Protein AF-A0A194X998-F1 (afdb_monomer_lite)

pLDDT: mean 70.49, std 8.4, range [51.09, 85.38]

Sequence (119 aa):
MIIGFGLLTLLNASSSTGAWMVYQSMIAAGSSTILSSILPAIQTSLSDEDPAASTALFAFIRSFGAIWGIAIPVAVFNNQFHRLLYLIQGPAEGPPWRMDKHMIMLRAYLLTHFGNLRS

Organism: Mollisia scopiformis (NCBI:txid149040)

Secondary structure (DSSP, 8-state):
-HHHHHHHTT--TT--HHHHHHHHHHHHHHHHHHHHHHHHHHHHH-TTS-HHHHHHHHHHHHHHHHHHHHHHHHHHHHHHHHHHHHHHTS-----TT---HHHHHHHHHHHHHHGGG--

Structure (mmCIF, N/CA/C/O backbone):
data_AF-A0A194X998-F1
#
_entry.id   AF-A0A194X998-F1
#
loop_
_atom_site.group_PDB
_atom_site.id
_atom_site.type_symbol
_atom_site.label_atom_id
_atom_site.label_alt_id
_atom_site.label_comp_id
_atom_site.label_asym_id
_atom_site.label_entity_id
_atom_site.label_seq_id
_atom_site.pdbx_PDB_ins_code
_atom_site.Cartn_x
_atom_site.Cartn_y
_atom_site.Cartn_z
_atom_site.occupancy
_atom_site.B_iso_or_equiv
_atom_site.auth_seq_id
_atom_site.auth_comp_id
_atom_site.auth_asym_id
_atom_site.auth_atom_id
_atom_site.pdbx_PDB_model_num
ATOM 1 N N . MET A 1 1 ? 3.897 6.509 6.608 1.00 61.16 1 MET A N 1
ATOM 2 C CA . MET A 1 1 ? 3.562 7.872 6.133 1.00 61.16 1 MET A CA 1
ATOM 3 C C . MET A 1 1 ? 4.796 8.753 5.902 1.00 61.16 1 MET A C 1
ATOM 5 O O . MET A 1 1 ? 4.970 9.197 4.779 1.00 61.16 1 MET A O 1
ATOM 9 N N . ILE A 1 2 ? 5.679 8.965 6.893 1.00 69.19 2 ILE A N 1
ATOM 10 C CA . ILE A 1 2 ? 6.831 9.900 6.791 1.00 69.1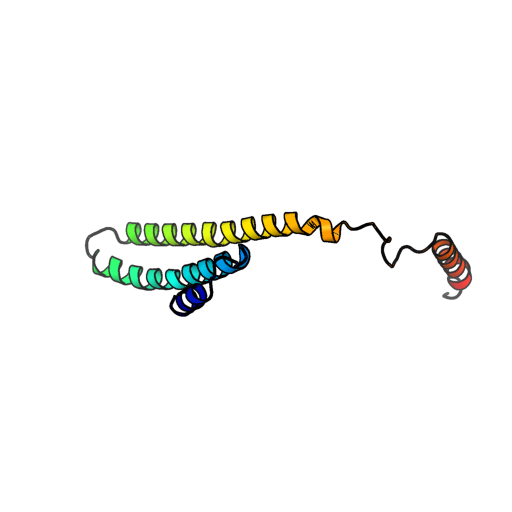9 2 ILE A CA 1
ATOM 11 C C . ILE A 1 2 ? 7.785 9.562 5.635 1.00 69.19 2 ILE A C 1
ATOM 13 O O . ILE A 1 2 ? 8.150 10.441 4.862 1.00 69.19 2 ILE A O 1
ATOM 17 N N . ILE A 1 3 ? 8.122 8.280 5.466 1.00 69.25 3 ILE A N 1
ATOM 18 C CA . ILE A 1 3 ? 8.979 7.829 4.359 1.00 69.25 3 ILE A CA 1
ATOM 19 C C . ILE A 1 3 ? 8.332 8.168 3.004 1.00 69.25 3 ILE A C 1
ATOM 21 O O . ILE A 1 3 ? 8.982 8.752 2.152 1.00 69.25 3 ILE A O 1
ATOM 25 N N . GLY A 1 4 ? 7.032 7.908 2.831 1.00 64.56 4 GLY A N 1
ATOM 26 C CA . GLY A 1 4 ? 6.306 8.240 1.599 1.00 64.56 4 GLY A CA 1
ATOM 27 C C . GLY A 1 4 ? 6.297 9.739 1.272 1.00 64.56 4 GLY A C 1
ATOM 28 O O . GLY A 1 4 ? 6.519 10.111 0.123 1.00 64.56 4 GLY A O 1
ATOM 29 N N . PHE A 1 5 ? 6.135 10.607 2.276 1.00 70.06 5 PHE A N 1
ATOM 30 C CA . PHE A 1 5 ? 6.260 12.058 2.088 1.00 70.06 5 PHE A CA 1
ATOM 31 C C . PHE A 1 5 ? 7.688 12.491 1.718 1.00 70.06 5 PHE A C 1
ATOM 33 O O . PHE A 1 5 ? 7.846 13.356 0.863 1.00 70.06 5 PHE A O 1
ATOM 40 N N . GLY A 1 6 ? 8.722 11.855 2.277 1.00 68.62 6 GLY A N 1
ATOM 41 C CA . GLY A 1 6 ? 10.118 12.089 1.880 1.00 68.62 6 GLY A CA 1
ATOM 42 C C . GLY A 1 6 ? 10.450 11.606 0.459 1.00 68.62 6 GLY A C 1
ATOM 43 O O . GLY A 1 6 ? 11.305 12.180 -0.213 1.00 68.62 6 GLY A O 1
ATOM 44 N N . LEU A 1 7 ? 9.747 10.589 -0.049 1.00 61.94 7 LEU A N 1
ATOM 45 C CA . LEU A 1 7 ? 9.876 10.170 -1.448 1.00 61.94 7 LEU A CA 1
ATOM 46 C C . LEU A 1 7 ? 9.156 11.131 -2.410 1.00 61.94 7 LEU A C 1
ATOM 48 O O . LEU A 1 7 ? 9.632 11.323 -3.527 1.00 61.94 7 LEU A O 1
ATOM 52 N N . LEU A 1 8 ? 8.073 11.799 -1.987 1.00 63.81 8 LEU A N 1
ATOM 53 C CA . LEU A 1 8 ? 7.429 12.844 -2.798 1.00 63.81 8 LEU A CA 1
ATOM 54 C C . LEU A 1 8 ? 8.352 14.037 -3.066 1.00 63.81 8 LEU A C 1
ATOM 56 O O . LEU A 1 8 ? 8.256 14.630 -4.135 1.00 63.81 8 LEU A O 1
ATOM 60 N N . THR A 1 9 ? 9.277 14.363 -2.159 1.00 67.62 9 THR A N 1
ATOM 61 C CA . THR A 1 9 ? 10.277 15.419 -2.397 1.00 67.62 9 THR A CA 1
ATOM 62 C C . THR A 1 9 ? 11.307 15.075 -3.478 1.00 67.62 9 THR A C 1
ATOM 64 O O . THR A 1 9 ? 11.940 15.984 -4.005 1.00 67.62 9 THR A O 1
ATOM 67 N N . LEU A 1 10 ? 11.455 13.798 -3.862 1.00 65.38 10 LEU A N 1
ATOM 68 C CA . LEU A 1 10 ? 12.250 13.398 -5.035 1.00 65.38 10 LEU A CA 1
ATOM 69 C C . LEU A 1 10 ? 11.453 13.450 -6.348 1.00 65.38 10 LEU A C 1
ATOM 71 O O . LEU A 1 10 ? 12.024 13.263 -7.426 1.00 65.38 10 LEU A O 1
ATOM 75 N N . LEU A 1 11 ? 10.139 13.676 -6.289 1.00 60.16 11 LEU A N 1
ATOM 76 C CA . LEU A 1 11 ? 9.303 13.702 -7.474 1.00 60.16 11 LEU A CA 1
ATOM 77 C C . LEU A 1 11 ? 9.479 15.030 -8.222 1.00 60.16 11 LEU A C 1
ATOM 79 O O . LEU A 1 11 ? 9.094 16.091 -7.740 1.00 60.16 11 LEU A O 1
ATOM 83 N N . ASN A 1 12 ? 10.042 14.954 -9.424 1.00 59.75 12 ASN A N 1
ATOM 84 C CA . ASN A 1 12 ? 10.223 16.098 -10.313 1.00 59.75 12 ASN A CA 1
ATOM 85 C C . ASN A 1 12 ? 9.309 15.972 -11.549 1.00 59.75 12 ASN A C 1
ATOM 87 O O . ASN A 1 12 ? 8.823 14.882 -11.845 1.00 59.75 12 ASN A O 1
ATOM 91 N N . ALA A 1 13 ? 9.075 17.053 -12.297 1.00 57.72 13 ALA A N 1
ATOM 92 C CA . ALA A 1 13 ? 8.124 17.076 -13.424 1.00 57.72 13 ALA A CA 1
ATOM 93 C C . ALA A 1 13 ? 8.467 16.105 -14.580 1.00 57.72 13 ALA A C 1
ATOM 95 O O . ALA A 1 13 ? 7.616 15.810 -15.414 1.00 57.72 13 ALA A O 1
ATOM 96 N N . SER A 1 14 ? 9.697 15.580 -14.618 1.00 59.12 14 SER A N 1
ATOM 97 C CA . SER A 1 14 ? 10.146 14.546 -15.561 1.00 59.12 14 SER A CA 1
ATOM 98 C C . SER A 1 14 ? 9.944 13.105 -15.066 1.00 59.12 14 SER A C 1
ATOM 100 O O . SER A 1 14 ? 10.333 12.160 -15.754 1.00 59.12 14 SER A O 1
ATOM 102 N N . SER A 1 15 ? 9.388 12.909 -13.867 1.00 59.34 15 SER A N 1
ATOM 103 C CA . SER A 1 15 ? 9.281 11.588 -13.247 1.00 59.34 15 SER A CA 1
ATOM 104 C C . SER A 1 15 ? 8.252 10.713 -13.966 1.00 59.34 15 SER A C 1
ATOM 106 O O . SER A 1 15 ? 7.182 11.175 -14.366 1.00 59.34 15 SER A O 1
ATOM 108 N N . SER A 1 16 ? 8.578 9.431 -14.151 1.00 64.88 16 SER A N 1
ATOM 109 C CA . SER A 1 16 ? 7.706 8.513 -14.885 1.00 64.88 16 SER A CA 1
ATOM 110 C C . SER A 1 16 ? 6.399 8.280 -14.126 1.00 64.88 16 SER A C 1
ATOM 112 O O . SER A 1 16 ? 6.366 8.267 -12.893 1.00 64.88 16 SER A O 1
ATOM 114 N N . THR A 1 17 ? 5.315 8.024 -14.860 1.00 65.81 17 THR A N 1
ATOM 115 C CA . THR A 1 17 ? 3.995 7.717 -14.287 1.00 65.81 17 THR A CA 1
ATOM 116 C C . THR A 1 17 ? 4.062 6.596 -13.239 1.00 65.81 17 THR A C 1
ATOM 118 O O . THR A 1 17 ? 3.338 6.638 -12.248 1.00 65.81 17 THR A O 1
ATOM 121 N N . GLY A 1 18 ? 4.978 5.632 -13.407 1.00 65.12 18 GLY A N 1
ATOM 122 C CA . GLY A 1 18 ? 5.189 4.545 -12.450 1.00 65.12 18 GLY A CA 1
ATOM 123 C C . GLY A 1 18 ? 5.810 4.990 -11.121 1.00 65.12 18 GLY A C 1
ATOM 124 O O . GLY A 1 18 ? 5.418 4.478 -10.076 1.00 65.12 18 GLY A O 1
ATOM 125 N N . ALA A 1 19 ? 6.726 5.963 -11.128 1.00 65.38 19 ALA A N 1
ATOM 126 C CA . ALA A 1 19 ? 7.402 6.429 -9.914 1.00 65.38 19 ALA A CA 1
ATOM 127 C C . ALA A 1 19 ? 6.429 7.129 -8.954 1.00 65.38 19 ALA A C 1
ATOM 129 O O . ALA A 1 19 ? 6.363 6.791 -7.772 1.00 65.38 19 ALA A O 1
ATOM 130 N N . TRP A 1 20 ? 5.598 8.038 -9.472 1.00 67.81 20 TRP A N 1
ATOM 131 C CA . TRP A 1 20 ? 4.600 8.723 -8.650 1.00 67.81 20 TRP A CA 1
ATOM 132 C C . TRP A 1 20 ? 3.568 7.762 -8.050 1.00 67.81 20 TRP A C 1
ATOM 134 O O . TRP A 1 20 ? 3.206 7.890 -6.882 1.00 67.81 20 TRP A O 1
ATOM 144 N N . MET A 1 21 ? 3.137 6.757 -8.815 1.00 69.88 21 MET A N 1
ATOM 145 C CA . MET A 1 21 ? 2.163 5.764 -8.355 1.00 69.88 21 MET A CA 1
ATOM 146 C C . MET A 1 21 ? 2.702 4.881 -7.224 1.00 69.88 21 MET A C 1
ATOM 148 O O . MET A 1 21 ? 1.975 4.611 -6.266 1.00 69.88 21 MET A O 1
ATOM 152 N N . VAL A 1 22 ? 3.974 4.474 -7.284 1.00 70.56 22 VAL A N 1
ATOM 153 C CA . VAL A 1 22 ? 4.635 3.733 -6.193 1.00 70.56 22 VAL A CA 1
ATOM 154 C C . VAL A 1 22 ? 4.738 4.591 -4.926 1.00 70.56 22 VAL A C 1
ATOM 156 O O . VAL A 1 22 ? 4.491 4.111 -3.820 1.00 70.56 22 VAL A O 1
ATOM 159 N N . TYR A 1 23 ? 5.023 5.887 -5.065 1.00 69.12 23 TYR A N 1
ATOM 160 C CA . TYR A 1 23 ? 5.105 6.789 -3.913 1.00 69.12 23 TYR A CA 1
ATOM 161 C C . TYR A 1 23 ? 3.733 7.022 -3.267 1.00 69.12 23 TYR A C 1
ATOM 163 O O . TYR A 1 23 ? 3.609 6.954 -2.044 1.00 69.12 23 TYR A O 1
ATOM 171 N N . GLN A 1 24 ? 2.683 7.201 -4.072 1.00 71.56 24 GLN A N 1
ATOM 172 C CA . GLN A 1 24 ? 1.301 7.338 -3.596 1.00 71.56 24 GLN A CA 1
ATOM 173 C C . GLN A 1 24 ? 0.794 6.062 -2.902 1.00 71.56 24 GLN A C 1
ATOM 175 O O . GLN A 1 24 ? 0.120 6.141 -1.876 1.00 71.56 24 GLN A O 1
ATOM 180 N N . SER A 1 25 ? 1.167 4.878 -3.395 1.00 68.19 25 SER A N 1
ATOM 181 C CA . SER A 1 25 ? 0.781 3.603 -2.772 1.00 68.19 25 SER A CA 1
ATOM 182 C C . SER A 1 25 ? 1.520 3.329 -1.455 1.00 68.19 25 SER A C 1
ATOM 184 O O . SER A 1 25 ? 0.895 2.856 -0.506 1.00 68.19 25 SER A O 1
ATOM 186 N N . MET A 1 26 ? 2.795 3.714 -1.318 1.00 68.69 26 MET A N 1
ATOM 187 C CA . MET A 1 26 ? 3.501 3.690 -0.021 1.00 68.69 26 MET A CA 1
ATOM 188 C C . MET A 1 26 ? 2.889 4.651 1.007 1.00 68.69 26 MET A C 1
ATOM 190 O O . MET A 1 26 ? 2.869 4.353 2.204 1.00 68.69 26 MET A O 1
ATOM 194 N N . ILE A 1 27 ? 2.384 5.806 0.563 1.00 70.88 27 ILE A N 1
ATOM 195 C CA . ILE A 1 27 ? 1.657 6.739 1.433 1.00 70.88 27 ILE A CA 1
ATOM 196 C C . ILE A 1 27 ? 0.333 6.115 1.871 1.00 70.88 27 ILE A C 1
ATOM 198 O O . ILE A 1 27 ? 0.084 6.063 3.072 1.00 70.88 27 ILE A O 1
ATOM 202 N N . ALA A 1 28 ? -0.447 5.561 0.939 1.00 71.62 28 ALA A N 1
ATOM 203 C CA . ALA A 1 28 ? -1.721 4.902 1.226 1.00 71.62 28 ALA A CA 1
ATOM 204 C C . ALA A 1 28 ? -1.570 3.711 2.191 1.00 71.62 28 ALA A C 1
ATOM 206 O O . ALA A 1 28 ? -2.291 3.625 3.186 1.00 71.62 28 ALA A O 1
ATOM 207 N N . ALA A 1 29 ? -0.574 2.846 1.971 1.00 70.19 29 ALA A N 1
ATOM 208 C CA . ALA A 1 29 ? -0.225 1.761 2.893 1.00 70.19 29 ALA A CA 1
ATOM 209 C C . ALA A 1 29 ? 0.236 2.286 4.266 1.00 70.19 29 ALA A C 1
ATOM 211 O O . ALA A 1 29 ? 0.065 1.636 5.291 1.00 70.19 29 ALA A O 1
ATOM 212 N N . GLY A 1 30 ? 0.816 3.485 4.303 1.00 65.00 30 GLY A N 1
ATOM 213 C CA . GLY A 1 30 ? 1.190 4.168 5.533 1.00 65.00 30 GLY A CA 1
ATOM 214 C C . GLY A 1 30 ? 0.039 4.881 6.246 1.00 65.00 30 GLY A C 1
ATOM 215 O O . GLY A 1 30 ? 0.214 5.214 7.412 1.00 65.00 30 GLY A O 1
ATOM 216 N N . SER A 1 31 ? -1.084 5.141 5.575 1.00 67.31 31 SER A N 1
ATOM 217 C CA . SER A 1 31 ? -2.279 5.777 6.147 1.00 67.31 31 SER A CA 1
ATOM 218 C C . SER A 1 31 ? -3.240 4.759 6.766 1.00 67.31 31 SER A C 1
ATOM 220 O O . SER A 1 31 ? -4.043 5.119 7.624 1.00 67.31 31 SER A O 1
ATOM 222 N N . SER A 1 32 ? -3.127 3.473 6.415 1.00 66.81 32 SER A N 1
ATOM 223 C CA . SER A 1 32 ? -3.946 2.410 7.011 1.00 66.81 32 SER A CA 1
ATOM 224 C C . SER A 1 32 ? -3.656 2.160 8.495 1.00 66.81 32 SER A C 1
ATOM 226 O O . SER A 1 32 ? -4.462 1.531 9.172 1.00 66.81 32 SER A O 1
ATOM 228 N N . THR A 1 33 ? -2.538 2.648 9.036 1.00 62.81 33 THR A N 1
ATOM 229 C CA . THR A 1 33 ? -2.229 2.554 10.474 1.00 62.81 33 THR A CA 1
ATOM 230 C C . THR A 1 33 ? -3.095 3.475 11.330 1.00 62.81 33 THR A C 1
ATOM 232 O O . THR A 1 33 ? -3.349 3.151 12.486 1.00 62.81 33 THR A O 1
ATOM 235 N N . ILE A 1 34 ? -3.615 4.571 10.767 1.00 65.00 34 ILE A N 1
ATOM 236 C CA . ILE A 1 34 ? -4.510 5.507 11.469 1.00 65.00 34 ILE A CA 1
ATOM 237 C C . ILE A 1 34 ? -5.856 4.832 11.781 1.00 65.00 34 ILE A C 1
ATOM 239 O O . ILE A 1 34 ? -6.464 5.096 12.818 1.00 65.00 34 ILE A O 1
ATOM 243 N N . LEU A 1 35 ? -6.285 3.886 10.939 1.00 62.56 35 LEU A N 1
ATOM 244 C CA . LEU A 1 35 ? -7.474 3.068 11.188 1.00 62.56 35 LEU A CA 1
ATOM 245 C C . LEU A 1 35 ? -7.342 2.219 12.464 1.00 62.56 35 LEU A C 1
ATOM 247 O O . LEU A 1 35 ? -8.321 2.076 13.190 1.00 62.56 35 LEU A O 1
ATOM 251 N N . SER A 1 36 ? -6.152 1.728 12.816 1.00 62.97 36 SER A N 1
ATOM 252 C CA . SER A 1 36 ? -5.972 0.919 14.033 1.00 62.97 36 SER A CA 1
ATOM 253 C C . SER A 1 36 ? -6.258 1.693 15.329 1.00 62.97 36 SER A C 1
ATOM 255 O O . SER A 1 36 ? -6.683 1.093 16.311 1.00 62.97 36 SER A O 1
ATOM 257 N N . SER A 1 37 ? -6.072 3.018 15.331 1.00 64.94 37 SER A N 1
ATOM 258 C CA . SER A 1 37 ? -6.394 3.899 16.467 1.00 64.94 37 SER A CA 1
ATOM 259 C C . SER A 1 37 ? -7.854 4.360 16.514 1.00 64.94 37 SER A C 1
ATOM 261 O O . SER A 1 37 ? -8.293 4.883 17.534 1.00 64.94 37 SER A O 1
ATOM 263 N N . ILE A 1 38 ? -8.617 4.164 15.436 1.00 66.50 38 ILE A N 1
ATOM 264 C CA . ILE A 1 38 ? -10.006 4.625 15.340 1.00 66.50 38 ILE A CA 1
ATOM 265 C C . ILE A 1 38 ? -10.960 3.684 16.086 1.00 66.50 38 ILE A C 1
ATOM 267 O O . ILE A 1 38 ? -11.912 4.160 16.693 1.00 66.50 38 ILE A O 1
ATOM 271 N N . LEU A 1 39 ? -10.695 2.371 16.107 1.00 67.94 39 LEU A N 1
ATOM 272 C CA . LEU A 1 39 ? -11.578 1.408 16.778 1.00 67.94 39 LEU A CA 1
ATOM 273 C C . LEU A 1 39 ? -11.717 1.685 18.289 1.00 67.94 39 LEU A C 1
ATOM 275 O O . LEU A 1 39 ? -12.850 1.812 18.747 1.00 67.94 39 LEU A O 1
ATOM 279 N N . PRO A 1 40 ? -10.620 1.881 19.054 1.00 63.44 40 PRO A N 1
ATOM 280 C CA . PRO A 1 40 ? -10.724 2.242 20.465 1.00 63.44 40 PRO A CA 1
ATOM 281 C C . PRO A 1 40 ? -11.343 3.630 20.653 1.00 63.44 40 PRO A C 1
ATOM 283 O O . PRO A 1 40 ? -12.163 3.805 21.541 1.00 63.44 40 PRO A O 1
ATOM 286 N N . ALA A 1 41 ? -11.004 4.603 19.799 1.00 66.81 41 ALA A N 1
ATOM 287 C CA . ALA A 1 41 ? -11.520 5.970 19.900 1.00 66.81 41 ALA A CA 1
ATOM 288 C C . ALA A 1 41 ? -13.045 6.043 19.693 1.00 66.81 41 ALA A C 1
ATOM 290 O O . ALA A 1 41 ? -13.741 6.721 20.453 1.00 66.81 41 ALA A O 1
ATOM 291 N N . ILE A 1 42 ? -13.573 5.296 18.718 1.00 65.50 42 ILE A N 1
ATOM 292 C CA . ILE A 1 42 ? -15.016 5.144 18.498 1.00 65.50 42 ILE A CA 1
ATOM 293 C C . ILE A 1 42 ? -15.643 4.391 19.677 1.00 65.50 42 ILE A C 1
ATOM 295 O O . ILE A 1 42 ? -16.600 4.870 20.271 1.00 65.50 42 ILE A O 1
ATOM 299 N N . GLN A 1 43 ? -15.078 3.255 20.084 1.00 66.88 43 GLN A N 1
ATOM 300 C CA . GLN A 1 43 ? -15.634 2.464 21.186 1.00 66.88 43 GLN A CA 1
ATOM 301 C C . GLN A 1 43 ? -15.646 3.220 22.527 1.00 66.88 43 GLN A C 1
ATOM 303 O O . GLN A 1 43 ? -16.532 2.987 23.340 1.00 66.88 43 GLN A O 1
ATOM 308 N N . THR A 1 44 ? -14.718 4.158 22.755 1.00 66.69 44 THR A N 1
ATOM 309 C CA . THR A 1 44 ? -14.712 5.010 23.959 1.00 66.69 44 THR A CA 1
ATOM 310 C C . THR A 1 44 ? -15.753 6.126 23.945 1.00 66.69 44 THR A C 1
ATOM 312 O O . THR A 1 44 ? -16.099 6.632 25.006 1.00 66.69 44 THR A O 1
ATOM 315 N N . SER A 1 45 ? -16.233 6.530 22.767 1.00 64.44 45 SER A N 1
ATOM 316 C CA . SER A 1 45 ? -17.220 7.607 22.617 1.00 64.44 45 SER A CA 1
ATOM 317 C C . SER A 1 45 ? -18.661 7.095 22.479 1.00 64.44 45 SER A C 1
ATOM 319 O O . SER A 1 45 ? -19.589 7.877 22.652 1.00 64.44 45 SER A O 1
ATOM 321 N N . LEU A 1 46 ? -18.850 5.789 22.248 1.00 65.50 46 LEU A N 1
ATOM 322 C CA . LEU A 1 46 ? -20.133 5.139 21.956 1.00 65.50 46 LEU A CA 1
ATOM 323 C C . LEU A 1 46 ? -20.720 4.326 23.134 1.00 65.50 46 LEU A C 1
ATOM 325 O O . LEU A 1 46 ? -21.378 3.319 22.903 1.00 65.50 46 LEU A O 1
ATOM 329 N N . SER A 1 47 ? -20.521 4.703 24.406 1.00 59.75 47 SER A N 1
ATOM 330 C CA . SER A 1 47 ? -20.972 3.838 25.523 1.00 59.75 47 SER A CA 1
ATOM 331 C C . SER A 1 47 ? -22.475 3.492 25.515 1.00 59.75 47 SER A C 1
ATOM 333 O O . SER A 1 47 ? -22.830 2.466 26.087 1.00 59.75 47 SER A O 1
ATOM 335 N N . ASP A 1 48 ? -23.311 4.286 24.826 1.00 59.81 48 ASP A N 1
ATOM 336 C CA . ASP A 1 48 ? -24.755 4.051 24.635 1.00 59.81 48 ASP A CA 1
ATOM 337 C C . ASP A 1 48 ? -25.194 3.911 23.153 1.00 59.81 48 ASP A C 1
ATOM 339 O O . ASP A 1 48 ? -26.362 3.637 22.878 1.00 59.81 48 ASP A O 1
ATOM 343 N N . GLU A 1 49 ? -24.293 4.096 22.182 1.00 61.31 49 GLU A N 1
ATOM 344 C CA . GLU A 1 49 ? -24.599 4.100 20.741 1.00 61.31 49 GLU A CA 1
ATOM 345 C C . GLU A 1 49 ? -23.999 2.843 20.079 1.00 61.31 49 GLU A C 1
ATOM 347 O O . GLU A 1 49 ? -22.947 2.359 20.483 1.00 61.31 49 GLU A O 1
ATOM 352 N N . ASP A 1 50 ? -24.715 2.246 19.121 1.00 67.31 50 ASP A N 1
ATOM 353 C CA . ASP A 1 50 ? -24.541 0.844 18.711 1.00 67.31 50 ASP A CA 1
ATOM 354 C C . ASP A 1 50 ? -23.100 0.492 18.248 1.00 67.31 50 ASP A C 1
ATOM 356 O O . ASP A 1 50 ? -22.700 0.808 17.117 1.00 67.31 50 ASP A O 1
ATOM 360 N N . PRO A 1 51 ? -22.310 -0.232 19.068 1.00 71.81 51 PRO A N 1
ATOM 361 C CA . PRO A 1 51 ? -20.920 -0.554 18.753 1.00 71.81 51 PRO A CA 1
ATOM 362 C C . PRO A 1 51 ? -20.794 -1.532 17.573 1.00 71.81 51 PRO A C 1
ATOM 364 O O . PRO A 1 51 ? -19.724 -1.628 16.950 1.00 71.81 51 PRO A O 1
ATOM 367 N N . ALA A 1 52 ? -21.871 -2.247 17.224 1.00 78.69 52 ALA A N 1
ATOM 368 C CA . ALA A 1 52 ? -21.902 -3.126 16.062 1.00 78.69 52 ALA A CA 1
ATOM 369 C C . ALA A 1 52 ? -21.867 -2.322 14.756 1.00 78.69 52 ALA A C 1
ATOM 371 O O . ALA A 1 52 ? -21.120 -2.676 13.839 1.00 78.69 52 ALA A O 1
ATOM 372 N N . ALA A 1 53 ? -22.599 -1.205 14.689 1.00 78.56 53 ALA A N 1
ATOM 373 C CA . ALA A 1 53 ? -22.645 -0.341 13.513 1.00 78.56 53 ALA A CA 1
ATOM 374 C C . ALA A 1 53 ? -21.270 0.276 13.207 1.00 78.56 53 ALA A C 1
ATOM 376 O O . ALA A 1 53 ? -20.814 0.239 12.062 1.00 78.56 53 ALA A O 1
ATOM 377 N N . SER A 1 54 ? -20.552 0.761 14.224 1.00 75.38 54 SER A N 1
ATOM 378 C CA . SER A 1 54 ? -19.198 1.302 14.041 1.00 75.38 54 SER A CA 1
ATOM 379 C C . SER A 1 54 ? -18.183 0.247 13.622 1.00 75.38 54 SER A C 1
ATOM 381 O O . SER A 1 54 ? -17.340 0.506 12.762 1.00 75.38 54 SER A O 1
ATOM 383 N N . THR A 1 55 ? -18.280 -0.958 14.185 1.00 79.81 55 THR A N 1
ATOM 384 C CA . THR A 1 55 ? -17.418 -2.082 13.797 1.00 79.81 55 THR A CA 1
ATOM 385 C C . THR A 1 55 ? -17.680 -2.495 12.346 1.00 79.81 55 THR A C 1
ATOM 387 O O . THR A 1 55 ? -16.738 -2.743 11.590 1.00 79.81 55 THR A O 1
ATOM 390 N N . ALA A 1 56 ? -18.945 -2.502 11.919 1.00 81.00 56 ALA A N 1
ATOM 391 C CA . ALA A 1 56 ? -19.329 -2.784 10.540 1.00 81.00 56 ALA A CA 1
ATOM 392 C C . ALA A 1 56 ? -18.817 -1.711 9.563 1.00 81.00 56 ALA A C 1
ATOM 394 O O . ALA A 1 56 ? -18.238 -2.050 8.530 1.00 81.00 56 ALA A O 1
ATOM 395 N N . LEU A 1 57 ? -18.952 -0.425 9.901 1.00 82.06 57 LEU A N 1
ATOM 396 C CA . LEU A 1 57 ? -18.426 0.696 9.109 1.00 82.06 57 LEU A CA 1
ATOM 397 C C . LEU A 1 57 ? -16.901 0.640 8.983 1.00 82.06 57 LEU A C 1
ATOM 399 O O . LEU A 1 57 ? -16.351 0.817 7.895 1.00 82.06 57 LEU A O 1
ATOM 403 N N . PHE A 1 58 ? -16.217 0.330 10.082 1.00 79.75 58 PHE A N 1
ATOM 404 C CA . PHE A 1 58 ? -14.775 0.127 10.092 1.00 79.75 58 PHE A CA 1
ATOM 405 C C . PHE A 1 58 ? -14.351 -1.006 9.147 1.00 79.75 58 PHE A C 1
ATOM 407 O O . PHE A 1 58 ? -13.455 -0.827 8.316 1.00 79.75 58 PHE A O 1
ATOM 414 N N . ALA A 1 59 ? -15.017 -2.160 9.234 1.00 83.38 59 ALA A N 1
ATOM 415 C CA . ALA A 1 59 ? -14.761 -3.294 8.353 1.00 83.38 59 ALA A CA 1
ATOM 416 C C . ALA A 1 59 ? -15.048 -2.949 6.881 1.00 83.38 59 ALA A C 1
ATOM 418 O O . ALA A 1 59 ? -14.268 -3.314 6.000 1.00 83.38 59 ALA A O 1
ATOM 419 N N . PHE A 1 60 ? -16.116 -2.196 6.612 1.00 81.81 60 PHE A N 1
ATOM 420 C CA . PHE A 1 60 ? -16.468 -1.733 5.272 1.00 81.81 60 PHE A CA 1
ATOM 421 C C . PHE A 1 60 ? -15.386 -0.828 4.668 1.00 81.81 60 PHE A C 1
ATOM 423 O O . PHE A 1 60 ? -14.896 -1.113 3.575 1.00 81.81 60 PHE A O 1
ATOM 430 N N . ILE A 1 61 ? -14.960 0.217 5.387 1.00 81.62 61 ILE A N 1
ATOM 431 C CA . ILE A 1 61 ? -13.924 1.156 4.921 1.00 81.62 61 ILE A CA 1
ATOM 432 C C . ILE A 1 61 ? -12.608 0.418 4.666 1.00 81.62 61 ILE A C 1
ATOM 434 O O . ILE A 1 61 ? -11.945 0.653 3.653 1.00 81.62 61 ILE A O 1
ATOM 438 N N . ARG A 1 62 ? -12.244 -0.515 5.555 1.00 77.81 62 ARG A N 1
ATOM 439 C CA . ARG A 1 62 ? -11.053 -1.355 5.397 1.00 77.81 62 ARG A CA 1
ATOM 440 C C . ARG A 1 62 ? -11.118 -2.185 4.114 1.00 77.81 62 ARG A C 1
ATOM 442 O O . ARG A 1 62 ? -10.155 -2.187 3.347 1.00 77.81 62 ARG A O 1
ATOM 449 N N . SER A 1 63 ? -12.236 -2.867 3.872 1.00 83.25 63 SER A N 1
ATOM 450 C CA . SER A 1 63 ? -12.439 -3.684 2.670 1.00 83.25 63 SER A CA 1
ATOM 451 C C . SER A 1 63 ? -12.444 -2.837 1.399 1.00 83.25 63 SER A C 1
ATOM 453 O O . SER A 1 63 ? -11.803 -3.202 0.416 1.00 83.25 63 SER A O 1
ATOM 455 N N . PHE A 1 64 ? -13.093 -1.673 1.426 1.00 81.31 64 PHE A N 1
ATOM 456 C CA . PHE A 1 64 ? -13.106 -0.737 0.304 1.00 81.31 64 PHE A CA 1
ATOM 457 C C . PHE A 1 64 ? -11.691 -0.255 -0.046 1.00 81.31 64 PHE A C 1
ATOM 459 O O . PHE A 1 64 ? -11.280 -0.323 -1.205 1.00 81.31 64 PHE A O 1
ATOM 466 N N . GLY A 1 65 ? -10.910 0.156 0.958 1.00 79.50 65 GLY A N 1
ATOM 467 C CA . GLY A 1 65 ? -9.517 0.561 0.772 1.00 79.50 65 GLY A CA 1
ATOM 468 C C . GLY A 1 65 ? -8.638 -0.558 0.207 1.00 79.50 65 GLY A C 1
ATOM 469 O O . GLY A 1 65 ? -7.802 -0.299 -0.656 1.00 79.50 65 GLY A O 1
ATOM 470 N N . ALA A 1 66 ? -8.854 -1.807 0.630 1.00 80.88 66 ALA A N 1
ATOM 471 C CA . ALA A 1 66 ? -8.114 -2.959 0.117 1.00 80.88 66 ALA A CA 1
ATOM 472 C C . ALA A 1 66 ? -8.413 -3.247 -1.365 1.00 80.88 66 ALA A C 1
ATOM 474 O O . ALA A 1 66 ? -7.483 -3.472 -2.140 1.00 80.88 66 ALA A O 1
ATOM 475 N N . ILE A 1 67 ? -9.688 -3.194 -1.774 1.00 84.50 67 ILE A N 1
ATOM 476 C CA . ILE A 1 67 ? -10.101 -3.427 -3.169 1.00 84.50 67 ILE A CA 1
ATOM 477 C C . ILE A 1 67 ? -9.422 -2.416 -4.093 1.00 84.50 67 ILE A C 1
ATOM 479 O O . ILE A 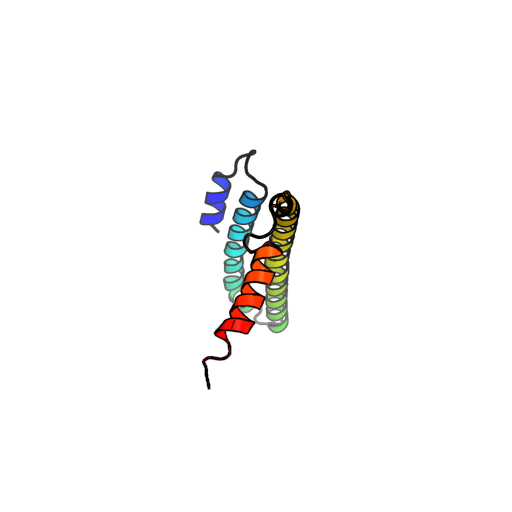1 67 ? -8.741 -2.794 -5.049 1.00 84.50 67 ILE A O 1
ATOM 483 N N . TRP A 1 68 ? -9.558 -1.126 -3.786 1.00 79.19 68 TRP A N 1
ATOM 484 C CA . TRP A 1 68 ? -9.003 -0.068 -4.629 1.00 79.19 68 TRP A CA 1
ATOM 485 C C . TRP A 1 68 ? -7.479 0.022 -4.542 1.00 79.19 68 TRP A C 1
ATOM 487 O O . TRP A 1 68 ? -6.828 0.304 -5.549 1.00 79.19 68 TRP A O 1
ATOM 497 N N . GLY A 1 69 ? -6.903 -0.301 -3.381 1.00 76.00 69 GLY A N 1
ATOM 498 C CA . GLY A 1 69 ? -5.458 -0.369 -3.177 1.00 76.00 69 GLY A CA 1
ATOM 499 C C . GLY A 1 69 ? -4.761 -1.415 -4.050 1.00 76.00 69 GLY A C 1
ATOM 500 O O . GLY A 1 69 ? -3.601 -1.221 -4.395 1.00 76.00 69 GLY A O 1
ATOM 501 N N . ILE A 1 70 ? -5.457 -2.484 -4.452 1.00 78.69 70 ILE A N 1
ATOM 502 C CA . ILE A 1 70 ? -4.931 -3.513 -5.365 1.00 78.69 70 ILE A CA 1
ATOM 503 C C . ILE A 1 70 ? -5.329 -3.221 -6.816 1.00 78.69 70 ILE A C 1
ATOM 505 O O . ILE A 1 70 ? -4.495 -3.312 -7.719 1.00 78.69 70 ILE A O 1
ATOM 509 N N . ALA A 1 71 ? -6.588 -2.843 -7.057 1.00 81.94 71 ALA A N 1
ATOM 510 C CA . ALA A 1 71 ? -7.116 -2.648 -8.405 1.00 81.94 71 ALA A CA 1
ATOM 511 C C . ALA A 1 71 ? -6.363 -1.559 -9.188 1.00 81.94 71 ALA A C 1
ATOM 513 O O . ALA A 1 71 ? -6.056 -1.752 -10.366 1.00 81.94 71 ALA A O 1
ATOM 514 N N . ILE A 1 72 ? -6.026 -0.436 -8.539 1.00 78.56 72 ILE A N 1
ATOM 515 C CA . ILE A 1 72 ? -5.344 0.690 -9.193 1.00 78.56 72 ILE A CA 1
ATOM 516 C C . ILE A 1 72 ? -3.929 0.293 -9.658 1.00 78.56 72 ILE A C 1
ATOM 518 O O . ILE A 1 72 ? -3.655 0.425 -10.855 1.00 78.56 72 ILE A O 1
ATOM 522 N N . PRO A 1 73 ? -3.032 -0.240 -8.799 1.00 73.69 73 PRO A N 1
ATOM 523 C CA . PRO A 1 73 ? -1.720 -0.712 -9.245 1.00 73.69 73 PRO A CA 1
ATOM 524 C C . PRO A 1 73 ? -1.782 -1.778 -10.341 1.00 73.69 73 PRO A C 1
ATOM 526 O O . PRO A 1 73 ? -0.986 -1.727 -11.276 1.00 73.69 73 PRO A O 1
ATOM 529 N N . VAL A 1 74 ? -2.735 -2.715 -10.269 1.00 79.00 74 VAL A N 1
ATOM 530 C CA . VAL A 1 74 ? -2.909 -3.759 -11.293 1.00 79.00 74 VAL A CA 1
ATOM 531 C C . VAL A 1 74 ? -3.294 -3.152 -12.642 1.00 79.00 74 VAL A C 1
ATOM 533 O O . VAL A 1 74 ? -2.692 -3.492 -13.660 1.00 79.00 74 VAL A O 1
ATOM 536 N N . ALA A 1 75 ? -4.247 -2.218 -12.673 1.00 82.69 75 ALA A N 1
ATOM 537 C CA . ALA A 1 75 ? -4.640 -1.535 -13.905 1.00 82.69 75 ALA A CA 1
ATOM 538 C C . ALA A 1 75 ? -3.468 -0.754 -14.522 1.00 82.69 75 ALA A C 1
ATOM 540 O O . ALA A 1 75 ? -3.246 -0.792 -15.732 1.00 82.69 75 ALA A O 1
ATOM 541 N N . VAL A 1 76 ? -2.675 -0.084 -13.687 1.00 79.44 76 VAL A N 1
ATOM 542 C CA . VAL A 1 76 ? -1.463 0.626 -14.112 1.00 79.44 76 VAL A CA 1
ATOM 543 C C . VAL A 1 76 ? -0.435 -0.337 -14.692 1.00 79.44 76 VAL A C 1
ATOM 545 O O . VAL A 1 76 ? 0.067 -0.089 -15.790 1.00 79.44 76 VAL A O 1
ATOM 548 N N . PHE A 1 77 ? -0.122 -1.421 -13.978 1.00 80.62 77 PHE A N 1
ATOM 549 C CA . PHE A 1 77 ? 0.815 -2.438 -14.442 1.00 80.62 77 PHE A CA 1
ATOM 550 C C . PHE A 1 77 ? 0.376 -2.985 -15.797 1.00 80.62 77 PHE A C 1
ATOM 552 O O . PHE A 1 77 ? 1.165 -2.975 -16.735 1.00 80.62 77 PHE A O 1
ATOM 559 N N . ASN A 1 78 ? -0.898 -3.358 -15.929 1.00 82.88 78 ASN A N 1
ATOM 560 C CA . ASN A 1 78 ? -1.457 -3.861 -17.179 1.00 82.88 78 ASN A CA 1
ATOM 561 C C . ASN A 1 78 ? -1.322 -2.844 -18.318 1.00 82.88 78 ASN A C 1
ATOM 563 O O . ASN A 1 78 ? -0.957 -3.228 -19.427 1.00 82.88 78 ASN A O 1
ATOM 567 N N . ASN A 1 79 ? -1.563 -1.556 -18.063 1.00 83.06 79 ASN A N 1
ATOM 568 C CA . ASN A 1 79 ? -1.395 -0.504 -19.068 1.00 83.06 79 ASN A CA 1
ATOM 569 C C . ASN A 1 79 ? 0.071 -0.333 -19.497 1.00 83.06 79 ASN A C 1
ATOM 571 O O . ASN A 1 79 ? 0.356 -0.205 -20.687 1.00 83.06 79 ASN A O 1
ATOM 575 N N . GLN A 1 80 ? 1.018 -0.349 -18.555 1.00 81.81 80 GLN A N 1
ATOM 576 C CA . GLN A 1 80 ? 2.444 -0.254 -18.885 1.00 81.81 80 GLN A CA 1
ATOM 577 C C . GLN A 1 80 ? 2.944 -1.511 -19.599 1.00 81.81 80 GLN A C 1
ATOM 579 O O . GLN A 1 80 ? 3.681 -1.411 -20.576 1.00 81.81 80 GLN A O 1
ATOM 584 N N . PHE A 1 81 ? 2.495 -2.684 -19.160 1.00 82.06 81 PHE A N 1
ATOM 585 C CA . PHE A 1 81 ? 2.821 -3.958 -19.779 1.00 82.06 81 PHE A CA 1
ATOM 586 C C . P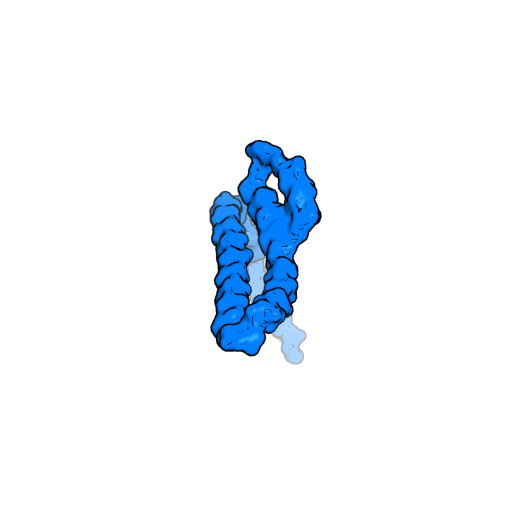HE A 1 81 ? 2.335 -4.008 -21.231 1.00 82.06 81 PHE A C 1
ATOM 588 O O . PHE A 1 81 ? 3.123 -4.316 -22.118 1.00 82.06 81 PHE A O 1
ATOM 595 N N . HIS A 1 82 ? 1.093 -3.594 -21.507 1.00 85.38 82 HIS A N 1
ATOM 596 C CA . HIS A 1 82 ? 0.584 -3.485 -22.879 1.00 85.38 82 HIS A CA 1
ATOM 597 C C . HIS A 1 82 ? 1.411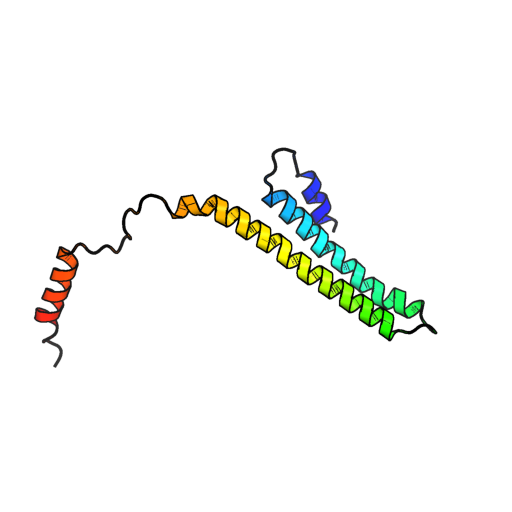 -2.529 -23.745 1.00 85.38 82 HIS A C 1
ATOM 599 O O . HIS A 1 82 ? 1.687 -2.838 -24.901 1.00 85.38 82 HIS A O 1
ATOM 605 N N . ARG A 1 83 ? 1.859 -1.392 -23.194 1.00 82.19 83 ARG A N 1
ATOM 606 C CA . ARG A 1 83 ? 2.732 -0.452 -23.917 1.00 82.19 83 ARG A CA 1
ATOM 607 C C . ARG A 1 83 ? 4.105 -1.028 -24.238 1.00 82.19 83 ARG A C 1
ATOM 609 O O . ARG A 1 83 ? 4.712 -0.577 -25.197 1.00 82.19 83 ARG A O 1
ATOM 616 N N . LEU A 1 84 ? 4.606 -1.964 -23.438 1.00 84.19 84 LEU A N 1
ATOM 617 C CA . LEU A 1 84 ? 5.920 -2.590 -23.615 1.00 84.19 84 LEU A CA 1
ATOM 618 C C . LEU A 1 84 ? 5.839 -3.934 -24.350 1.00 84.19 84 LEU A C 1
ATOM 620 O O . LEU A 1 84 ? 6.865 -4.465 -24.765 1.00 84.19 84 LEU A O 1
ATOM 624 N N . LEU A 1 85 ? 4.630 -4.458 -24.560 1.00 84.62 85 LEU A N 1
ATOM 625 C CA . LEU A 1 85 ? 4.372 -5.750 -25.193 1.00 84.62 85 LEU A CA 1
ATOM 626 C C . LEU A 1 85 ? 5.021 -5.868 -26.583 1.00 84.62 85 LEU A C 1
ATOM 628 O O . LEU A 1 85 ? 5.491 -6.943 -26.946 1.00 84.62 85 LEU A O 1
ATOM 632 N N . TYR A 1 86 ? 5.107 -4.763 -27.337 1.00 79.75 86 TYR A N 1
ATOM 633 C CA . TYR A 1 86 ? 5.718 -4.743 -28.673 1.00 79.75 86 TYR A CA 1
ATOM 634 C C . TYR A 1 86 ? 7.209 -5.117 -28.663 1.00 79.75 86 TYR A C 1
ATOM 636 O O . TYR A 1 86 ? 7.704 -5.655 -29.647 1.00 79.75 86 TYR A O 1
ATOM 644 N N . LEU A 1 87 ? 7.920 -4.882 -27.552 1.00 79.06 87 LEU A N 1
ATOM 645 C CA . LEU A 1 87 ? 9.337 -5.235 -27.409 1.00 79.06 87 LEU A CA 1
ATOM 646 C C . LEU A 1 87 ? 9.546 -6.749 -27.332 1.00 79.06 87 LEU A C 1
ATOM 648 O O . LEU A 1 87 ? 10.589 -7.251 -27.735 1.00 79.06 87 LEU A O 1
ATOM 652 N N . ILE A 1 88 ? 8.545 -7.478 -26.836 1.00 72.81 88 ILE A N 1
ATOM 653 C CA . ILE A 1 88 ? 8.561 -8.944 -26.763 1.00 72.81 88 ILE A CA 1
ATOM 654 C C . ILE A 1 88 ? 8.135 -9.548 -28.115 1.00 72.81 88 ILE A C 1
ATOM 656 O O . ILE A 1 88 ? 8.490 -10.679 -28.429 1.00 72.81 88 ILE A O 1
ATOM 660 N N . GLN A 1 89 ? 7.408 -8.785 -28.938 1.00 67.69 89 GLN A N 1
ATOM 661 C CA . GLN A 1 89 ? 6.932 -9.183 -30.269 1.00 67.69 89 GLN A CA 1
ATOM 662 C C . GLN A 1 89 ? 7.871 -8.759 -31.415 1.00 67.69 89 GLN A C 1
ATOM 664 O O . GLN A 1 89 ? 7.457 -8.783 -32.575 1.00 67.69 89 GLN A O 1
ATOM 669 N N . GLY A 1 90 ? 9.121 -8.374 -31.113 1.00 63.66 90 GLY A N 1
ATOM 670 C CA . GLY A 1 90 ? 10.171 -8.151 -32.118 1.00 63.66 90 GLY A CA 1
ATOM 671 C C . GLY A 1 90 ? 10.295 -9.330 -33.096 1.00 63.66 90 GLY A C 1
ATOM 672 O O . GLY A 1 90 ? 9.798 -10.419 -32.788 1.00 63.66 90 GLY A O 1
ATOM 673 N N . PRO A 1 91 ? 10.893 -9.123 -34.293 1.00 53.50 91 PRO A N 1
ATOM 674 C CA . PRO A 1 91 ? 10.847 -10.099 -35.377 1.00 53.50 91 PRO A CA 1
ATOM 675 C C . PRO A 1 91 ? 11.255 -11.451 -34.819 1.00 53.50 91 PRO A C 1
ATOM 677 O O . PRO A 1 91 ? 12.267 -11.545 -34.136 1.00 53.50 91 PRO A O 1
ATOM 680 N N . ALA A 1 92 ? 10.428 -12.467 -35.056 1.00 56.91 92 ALA A N 1
ATOM 681 C CA . ALA A 1 92 ? 10.692 -13.821 -34.615 1.00 56.91 92 ALA A CA 1
ATOM 682 C C . ALA A 1 92 ? 11.954 -14.347 -35.316 1.00 56.91 92 ALA A C 1
ATOM 684 O O . ALA A 1 92 ? 11.889 -15.118 -36.275 1.00 56.91 92 ALA A O 1
ATOM 685 N N . GLU A 1 93 ? 13.125 -13.955 -34.827 1.00 59.00 93 GLU A N 1
ATOM 686 C CA . GLU A 1 93 ? 14.268 -14.838 -34.806 1.00 59.00 93 GLU A CA 1
ATOM 687 C C . GLU A 1 93 ? 13.796 -16.047 -34.012 1.00 59.00 93 GLU A C 1
ATOM 689 O O . GLU A 1 93 ? 13.551 -15.998 -32.807 1.00 59.00 93 GLU A O 1
ATOM 694 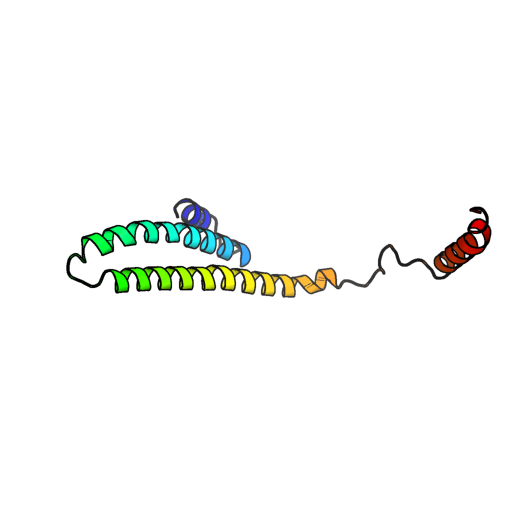N N . GLY A 1 94 ? 13.426 -17.065 -34.796 1.00 59.84 94 GLY A N 1
ATOM 695 C CA . GLY A 1 94 ? 12.698 -18.226 -34.324 1.00 59.84 94 GLY A CA 1
ATOM 696 C C . GLY A 1 94 ? 13.361 -18.795 -33.076 1.00 59.84 94 GLY A C 1
ATOM 697 O O . GLY A 1 94 ? 14.573 -18.655 -32.913 1.00 59.84 94 GLY A O 1
ATOM 698 N N . PRO A 1 95 ? 12.574 -19.429 -32.199 1.00 63.47 95 PRO A N 1
ATOM 699 C CA . PRO A 1 95 ? 13.054 -19.850 -30.896 1.00 63.47 95 PRO A CA 1
ATOM 700 C C . PRO A 1 95 ? 14.412 -20.568 -30.986 1.00 63.47 95 PRO A C 1
ATOM 702 O O . PRO A 1 95 ? 14.612 -21.314 -31.946 1.00 63.47 95 PRO A O 1
ATOM 705 N N . PRO A 1 96 ? 15.324 -20.439 -30.002 1.00 61.00 96 PRO A N 1
ATOM 706 C CA . PRO A 1 96 ? 16.657 -21.057 -30.059 1.00 61.00 96 PRO A CA 1
ATOM 707 C C . PRO A 1 96 ? 16.626 -22.591 -30.212 1.00 61.00 96 PRO A C 1
ATOM 709 O O . PRO A 1 96 ? 17.640 -23.215 -30.503 1.00 61.00 96 PRO A O 1
ATOM 712 N N . TRP A 1 97 ? 15.453 -23.207 -30.047 1.00 67.44 97 TRP A N 1
ATOM 713 C CA . TRP A 1 97 ? 15.166 -24.620 -30.286 1.00 67.44 97 TRP A CA 1
ATOM 714 C C . TRP A 1 97 ? 14.492 -24.908 -31.637 1.00 67.44 97 TRP A C 1
ATOM 716 O O . TRP A 1 97 ? 13.917 -25.987 -31.803 1.00 67.44 97 TRP A O 1
ATOM 726 N N . ARG A 1 98 ? 14.517 -23.983 -32.606 1.00 61.06 98 ARG A N 1
ATOM 727 C CA . ARG A 1 98 ? 14.093 -24.222 -33.992 1.00 61.06 98 ARG A CA 1
ATOM 728 C C . ARG A 1 98 ? 15.100 -25.172 -34.637 1.00 61.06 98 ARG A C 1
ATOM 730 O O . ARG A 1 98 ? 15.965 -24.779 -35.410 1.00 61.06 98 ARG A O 1
ATOM 737 N N . MET A 1 99 ? 14.984 -26.437 -34.249 1.00 61.84 99 MET A N 1
ATOM 738 C CA . MET A 1 99 ? 15.667 -27.563 -34.847 1.00 61.84 99 MET A CA 1
ATOM 739 C C . MET A 1 99 ? 15.318 -27.528 -36.327 1.00 61.84 99 MET A C 1
ATOM 741 O O . MET A 1 99 ? 14.155 -27.685 -36.704 1.00 61.84 99 MET A O 1
ATOM 745 N N . ASP A 1 100 ? 16.324 -27.261 -37.151 1.00 72.94 100 ASP A N 1
ATOM 746 C CA . ASP A 1 100 ? 16.210 -27.384 -38.594 1.00 72.94 100 ASP A CA 1
ATOM 747 C C . ASP A 1 100 ? 15.606 -28.767 -38.912 1.00 72.94 100 ASP A C 1
ATOM 749 O O . ASP A 1 100 ? 15.862 -29.747 -38.207 1.00 72.94 100 ASP A O 1
ATOM 753 N N . LYS A 1 101 ? 14.791 -28.878 -39.962 1.00 67.19 101 LYS A N 1
ATOM 754 C CA . LYS A 1 101 ? 14.224 -30.152 -40.452 1.00 67.19 101 LYS A CA 1
ATOM 755 C C . LYS A 1 101 ? 15.294 -31.251 -40.541 1.00 67.19 101 LYS A C 1
ATOM 757 O 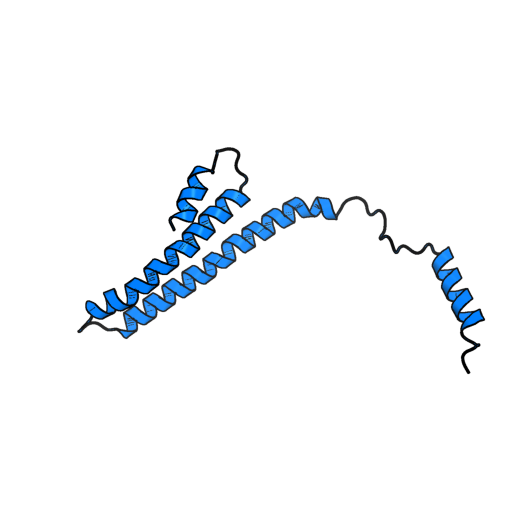O . LYS A 1 101 ? 15.018 -32.418 -40.264 1.00 67.19 101 LYS A O 1
ATOM 762 N N . HIS A 1 102 ? 16.533 -30.860 -40.833 1.00 66.12 102 HIS A N 1
ATOM 763 C CA . HIS A 1 102 ? 17.701 -31.734 -40.845 1.00 66.12 102 HIS A CA 1
ATOM 764 C C . HIS A 1 102 ? 18.065 -32.301 -39.457 1.00 66.12 102 HIS A C 1
ATOM 766 O O . HIS A 1 102 ? 18.423 -33.470 -39.352 1.00 66.12 102 HIS A O 1
ATOM 772 N N . MET A 1 103 ? 17.898 -31.539 -38.374 1.00 69.50 103 MET A N 1
ATOM 773 C CA . MET A 1 103 ? 18.129 -31.994 -36.994 1.00 69.50 103 MET A CA 1
ATOM 774 C C . MET A 1 103 ? 17.008 -32.903 -36.466 1.00 69.50 103 MET A C 1
ATOM 776 O O . MET A 1 103 ? 17.284 -33.818 -35.687 1.00 69.50 103 MET A O 1
ATOM 780 N N . ILE A 1 104 ? 15.757 -32.702 -36.903 1.00 71.75 104 ILE A N 1
ATOM 781 C CA . ILE A 1 104 ? 14.636 -33.606 -36.579 1.00 71.75 104 ILE A CA 1
ATOM 782 C C . ILE A 1 104 ? 14.858 -34.973 -37.241 1.00 71.75 104 ILE A C 1
ATOM 784 O O . ILE A 1 104 ? 14.756 -36.004 -36.575 1.00 71.75 104 ILE A O 1
ATOM 788 N N . MET A 1 105 ? 15.247 -34.977 -38.520 1.00 75.94 105 MET A N 1
ATOM 789 C CA . MET A 1 105 ? 15.630 -36.192 -39.249 1.00 75.94 105 MET A CA 1
ATOM 790 C C . MET A 1 105 ? 16.809 -36.903 -38.574 1.00 75.94 105 MET A C 1
ATOM 792 O O . MET A 1 105 ? 16.773 -38.118 -38.398 1.00 75.94 105 MET A O 1
ATOM 796 N N . LEU A 1 106 ? 17.823 -36.150 -38.132 1.00 74.44 106 LEU A N 1
ATOM 797 C CA . LEU A 1 106 ? 18.992 -36.713 -37.456 1.00 74.44 106 LEU A CA 1
ATOM 798 C C . LEU A 1 106 ? 18.614 -37.390 -36.129 1.00 74.44 106 LEU A C 1
ATOM 800 O O . LEU A 1 106 ? 19.074 -38.494 -35.854 1.00 74.44 106 LEU A O 1
ATOM 804 N N . ARG A 1 107 ? 17.726 -36.790 -35.323 1.00 77.56 107 ARG A N 1
ATOM 805 C CA . ARG A 1 107 ? 17.220 -37.426 -34.094 1.00 77.56 107 ARG A CA 1
ATOM 806 C C . ARG A 1 107 ? 16.373 -38.667 -34.376 1.00 77.56 107 ARG A C 1
ATOM 808 O O . ARG A 1 107 ? 16.539 -39.660 -33.675 1.00 77.56 107 ARG A O 1
ATOM 815 N N . ALA A 1 108 ? 15.514 -38.644 -35.395 1.00 78.12 108 ALA A N 1
ATOM 816 C CA . ALA A 1 108 ? 14.733 -39.816 -35.796 1.00 78.12 108 ALA A CA 1
ATOM 817 C C . ALA A 1 108 ? 15.636 -40.966 -36.285 1.00 78.12 108 ALA A C 1
ATOM 819 O O . ALA A 1 108 ? 15.433 -42.119 -35.901 1.00 78.12 108 ALA A O 1
ATOM 820 N N . TYR A 1 109 ? 16.683 -40.652 -37.055 1.00 77.69 109 TYR A N 1
ATOM 821 C CA . TYR A 1 109 ? 17.673 -41.628 -37.513 1.00 77.69 109 TYR A CA 1
ATOM 822 C C . TYR A 1 109 ? 18.447 -42.243 -36.341 1.00 77.69 109 TYR A C 1
ATOM 824 O O . TYR A 1 109 ? 18.533 -43.464 -36.227 1.00 77.69 109 TYR A O 1
ATOM 832 N N . LEU A 1 110 ? 18.945 -41.409 -35.422 1.00 78.44 110 LEU A N 1
ATOM 833 C CA . LEU A 1 110 ? 19.692 -41.871 -34.250 1.00 78.44 110 LEU A CA 1
ATOM 834 C C . LEU A 1 110 ? 18.831 -42.724 -33.310 1.00 78.44 110 LEU A C 1
ATOM 836 O O . LEU A 1 110 ? 19.308 -43.739 -32.813 1.00 78.44 110 LEU A O 1
ATOM 840 N N . LEU A 1 111 ? 17.559 -42.377 -33.100 1.00 77.75 111 LEU A N 1
ATOM 841 C CA . LEU A 1 111 ? 16.650 -43.188 -32.282 1.00 77.75 111 LEU A CA 1
ATOM 842 C C . LEU A 1 111 ? 16.326 -44.537 -32.935 1.00 77.75 111 LEU A C 1
ATOM 844 O O . LEU A 1 111 ? 16.226 -45.538 -32.232 1.00 77.75 111 LEU A O 1
ATOM 848 N N . THR A 1 112 ? 16.231 -44.588 -34.264 1.00 78.50 112 THR A N 1
ATOM 849 C CA . THR A 1 112 ? 15.959 -45.837 -34.994 1.00 78.50 112 THR A CA 1
ATOM 850 C C . THR A 1 112 ? 17.185 -46.757 -35.037 1.00 78.50 112 THR A C 1
ATOM 852 O O . THR A 1 112 ? 17.038 -47.972 -34.959 1.00 78.50 112 THR A O 1
ATOM 855 N N . HIS A 1 113 ? 18.401 -46.205 -35.126 1.00 71.06 113 HIS A N 1
ATOM 856 C CA . HIS A 1 113 ? 19.637 -47.000 -35.184 1.00 71.06 113 HIS A CA 1
ATOM 857 C C . HIS A 1 113 ? 20.216 -47.370 -33.810 1.00 71.06 113 HIS A C 1
ATOM 859 O O . HIS A 1 113 ? 20.772 -48.454 -33.664 1.00 71.06 113 HIS A O 1
ATOM 865 N N . PHE A 1 114 ? 20.085 -46.510 -32.794 1.00 69.12 114 PHE A N 1
ATOM 866 C CA . PHE A 1 114 ? 20.660 -46.743 -31.460 1.00 69.12 114 PHE A CA 1
ATOM 867 C C . PHE A 1 114 ? 19.629 -47.154 -30.398 1.00 69.12 114 PHE A C 1
ATOM 869 O O . PHE A 1 114 ? 20.013 -47.589 -29.314 1.00 69.12 114 PHE A O 1
ATOM 876 N N . GLY A 1 115 ? 18.326 -47.065 -30.688 1.00 58.72 115 GLY A N 1
ATOM 877 C CA . GLY A 1 115 ? 17.260 -47.489 -29.771 1.00 58.72 115 GLY A CA 1
ATOM 878 C C . GLY A 1 115 ? 17.155 -49.004 -29.568 1.00 58.72 115 GLY A C 1
ATOM 879 O O . GLY A 1 115 ? 16.518 -49.437 -28.615 1.00 58.72 115 GLY A O 1
ATOM 880 N N . ASN A 1 116 ? 17.808 -49.809 -30.414 1.00 58.34 116 ASN A N 1
ATOM 881 C CA . ASN A 1 116 ? 17.714 -51.274 -30.392 1.00 58.34 116 ASN A CA 1
ATOM 882 C C . ASN A 1 116 ? 18.819 -51.968 -29.562 1.00 58.34 116 ASN A C 1
ATOM 884 O O . ASN A 1 116 ? 18.991 -53.176 -29.658 1.00 58.34 116 ASN A O 1
ATOM 888 N N . LEU A 1 117 ? 19.594 -51.215 -28.769 1.00 56.94 117 LEU A N 1
ATOM 889 C CA . LEU A 1 117 ? 20.672 -51.748 -27.913 1.00 56.94 117 LEU A CA 1
ATOM 890 C C . LEU A 1 117 ? 20.333 -51.716 -26.411 1.00 56.94 117 LEU A C 1
ATOM 892 O O . LEU A 1 117 ? 21.221 -51.772 -25.562 1.00 56.94 117 LEU A O 1
ATOM 896 N N . ARG A 1 118 ? 19.045 -51.623 -26.066 1.00 56.59 118 ARG A N 1
ATOM 897 C CA . ARG A 1 118 ? 18.541 -51.851 -24.704 1.00 56.59 118 ARG A CA 1
ATOM 898 C C . ARG A 1 118 ? 17.482 -52.956 -24.713 1.00 56.59 118 ARG A C 1
ATOM 900 O O . ARG A 1 118 ? 16.300 -52.680 -24.533 1.00 56.59 118 ARG A O 1
ATOM 907 N N . SER A 1 119 ? 17.930 -54.190 -24.918 1.00 51.09 119 SER A N 1
ATOM 908 C CA . SER A 1 119 ? 17.247 -55.411 -24.475 1.00 51.09 119 SER A CA 1
ATOM 909 C C . SER A 1 119 ? 18.278 -56.348 -23.874 1.00 51.09 119 SER A C 1
ATOM 911 O O . SER A 1 119 ? 19.251 -56.631 -24.610 1.00 51.09 119 SER A O 1
#

Radius of gyration: 29.07 Å; chains: 1; bounding box: 45×72×66 Å

Foldseek 3Di:
DVVLVVQVVVDDPPDDPVSNVVSVLVVLVVCVVVLVVVLVVVVVVPPPPDSVVVVVVSVVVVVVSVVCSPVVVVVVVVVVCVVCVVVVVPDCPDDPPPQDPVNVVVVVVCCVVVVPPPD